Protein AF-A0A1T3P5A7-F1 (afdb_monomer)

InterPro domains:
  IPR002347 Short-chain dehydrogenase/reductase SDR [PF00106] (8-40)
  IPR036291 NAD(P)-binding domain superfamily [SSF51735] (1-54)

Radius of gyration: 12.43 Å; Cα contacts (8 Å, |Δi|>4): 122; chains: 1; bounding box: 24×27×38 Å

Solvent-accessible surface area (backbone atoms only — not comparable to full-atom values): 4449 Å² total; per-residue (Å²): 128,96,76,84,32,62,88,39,80,45,82,33,63,52,27,76,46,70,66,30,31,52,50,46,51,52,46,28,76,52,36,11,31,26,39,28,36,25,73,68,69,65,100,78,64,81,85,74,76,87,75,73,78,70,70,96,74,62,85,62,63,70,50,97,69,35,53,39,47,55,44,74,100

Structure (mmCIF, N/CA/C/O backbone):
data_AF-A0A1T3P5A7-F1
#
_entry.id   AF-A0A1T3P5A7-F1
#
loop_
_atom_site.group_PDB
_atom_site.id
_atom_site.type_symbol
_atom_site.label_atom_id
_atom_site.label_alt_id
_atom_site.label_comp_id
_atom_site.label_asym_id
_atom_site.label_entity_id
_atom_site.label_seq_id
_atom_site.pdbx_PDB_ins_code
_atom_site.Cartn_x
_atom_site.Cartn_y
_atom_site.Cartn_z
_atom_site.occupancy
_atom_site.B_iso_or_equiv
_atom_site.auth_seq_id
_atom_site.auth_comp_id
_atom_site.auth_asym_id
_atom_site.auth_atom_id
_atom_site.pdbx_PDB_model_num
ATOM 1 N N . MET A 1 1 ? -4.968 -10.885 13.035 1.00 65.00 1 MET A N 1
ATOM 2 C CA . MET A 1 1 ? -4.221 -10.738 14.305 1.00 65.00 1 MET A CA 1
ATOM 3 C C . MET A 1 1 ? -4.403 -9.292 14.686 1.00 65.00 1 MET A C 1
ATOM 5 O O . MET A 1 1 ? -4.192 -8.482 13.804 1.00 65.00 1 MET A O 1
ATOM 9 N N . ASP A 1 2 ? -4.841 -8.956 15.897 1.00 81.44 2 ASP A N 1
ATOM 10 C CA . ASP A 1 2 ? -5.078 -7.543 16.218 1.00 81.44 2 ASP A CA 1
ATOM 11 C C . ASP A 1 2 ? -3.742 -6.789 16.307 1.00 81.44 2 ASP A C 1
ATOM 13 O O . ASP A 1 2 ? -2.937 -7.030 17.205 1.00 81.44 2 ASP A O 1
ATOM 17 N N . LEU A 1 3 ? -3.483 -5.919 15.328 1.00 86.75 3 LEU A N 1
ATOM 18 C CA . LEU A 1 3 ? -2.281 -5.085 15.254 1.00 86.75 3 LEU A CA 1
ATOM 19 C C . LEU A 1 3 ? -2.497 -3.683 15.850 1.00 86.75 3 LEU A C 1
ATOM 21 O O . LEU A 1 3 ? -1.560 -2.882 15.874 1.00 86.75 3 LEU A O 1
ATOM 25 N N . HIS A 1 4 ? -3.706 -3.370 16.337 1.00 91.81 4 HIS A N 1
ATOM 26 C CA . HIS A 1 4 ? -4.050 -2.082 16.944 1.00 91.81 4 HIS A CA 1
ATOM 27 C C . HIS A 1 4 ? -3.679 -0.895 16.027 1.00 91.81 4 HIS A C 1
ATOM 29 O O . HIS A 1 4 ? -3.047 0.082 16.456 1.00 91.81 4 HIS A O 1
ATOM 35 N N . LEU A 1 5 ? -4.000 -1.000 14.730 1.00 89.19 5 LEU A N 1
ATOM 36 C CA . LEU A 1 5 ? -3.660 0.013 13.717 1.00 89.19 5 LEU A CA 1
ATOM 37 C C . LEU A 1 5 ? -4.795 0.995 13.414 1.00 89.19 5 LEU A C 1
ATOM 39 O O . LEU A 1 5 ? -4.579 1.964 12.684 1.00 89.19 5 LEU A O 1
ATOM 43 N N . ASN A 1 6 ? -5.968 0.784 14.010 1.00 88.81 6 ASN A N 1
ATOM 44 C CA . ASN A 1 6 ? -7.122 1.648 13.821 1.00 88.81 6 ASN A CA 1
ATOM 45 C C . ASN A 1 6 ? -6.799 3.114 14.166 1.00 88.81 6 ASN A C 1
ATOM 47 O O . ASN A 1 6 ? -6.201 3.408 15.203 1.00 88.81 6 ASN A O 1
ATOM 51 N N . GLY A 1 7 ? -7.179 4.031 13.275 1.00 84.69 7 GLY A N 1
ATOM 52 C CA . GLY A 1 7 ? -6.942 5.471 13.426 1.00 84.69 7 GLY A CA 1
ATOM 53 C C . GLY A 1 7 ? -5.495 5.932 13.200 1.00 84.69 7 GLY A C 1
ATOM 54 O O . GLY A 1 7 ? -5.217 7.124 13.326 1.00 84.69 7 GLY A O 1
ATOM 55 N N . LYS A 1 8 ? -4.563 5.034 12.849 1.00 92.12 8 LYS A N 1
ATOM 56 C CA . LYS A 1 8 ? -3.174 5.398 12.520 1.00 92.12 8 LYS A CA 1
ATOM 57 C C . LYS A 1 8 ? -3.007 5.665 11.024 1.00 92.12 8 LYS A C 1
ATOM 59 O O . LYS A 1 8 ? -3.673 5.048 10.192 1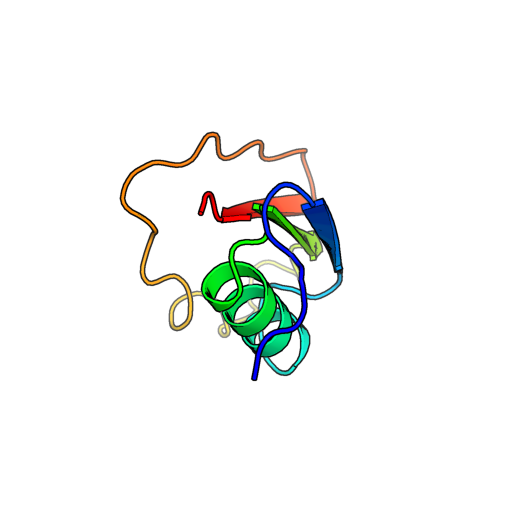.00 92.12 8 LYS A O 1
ATOM 64 N N . VAL A 1 9 ? -2.075 6.558 10.686 1.00 91.50 9 VAL A N 1
ATOM 65 C CA . VAL A 1 9 ? -1.730 6.913 9.300 1.00 91.50 9 VAL A CA 1
ATOM 66 C C . VAL A 1 9 ? -0.338 6.386 8.952 1.00 91.50 9 VAL A C 1
ATOM 68 O O . VAL A 1 9 ? 0.618 6.646 9.680 1.00 91.50 9 VAL A O 1
ATOM 71 N N . PHE A 1 10 ? -0.210 5.680 7.826 1.00 90.56 10 PHE A N 1
ATOM 72 C CA . PHE A 1 10 ? 1.051 5.103 7.350 1.00 90.56 10 PHE A CA 1
ATOM 73 C C . PHE A 1 10 ? 1.432 5.625 5.968 1.00 90.56 10 PHE A C 1
ATOM 75 O O . PHE A 1 10 ? 0.611 5.620 5.054 1.00 90.56 10 PHE A O 1
ATOM 82 N N . LEU A 1 11 ? 2.702 5.996 5.791 1.00 91.44 11 LEU A N 1
ATOM 83 C CA . LEU A 1 11 ? 3.299 6.265 4.483 1.00 91.44 11 LEU A CA 1
ATOM 84 C C . LEU A 1 11 ? 4.062 5.025 4.005 1.00 91.44 11 LEU A C 1
ATOM 86 O O . LEU A 1 11 ? 5.024 4.603 4.644 1.00 91.44 11 LEU A O 1
ATOM 90 N N . VAL A 1 12 ? 3.664 4.465 2.864 1.00 87.56 12 VAL A N 1
ATOM 91 C CA . VAL A 1 12 ? 4.323 3.302 2.256 1.00 87.56 12 VAL A CA 1
ATOM 92 C C . VAL A 1 12 ? 5.019 3.725 0.968 1.00 87.56 12 VAL A C 1
ATOM 94 O O . VAL A 1 12 ? 4.371 4.079 -0.017 1.00 87.56 12 VAL A O 1
ATOM 97 N N . THR A 1 13 ? 6.349 3.669 0.950 1.00 89.19 13 THR A N 1
ATOM 98 C CA . THR A 1 13 ? 7.144 3.920 -0.259 1.00 89.19 13 THR A CA 1
ATOM 99 C C . THR A 1 13 ? 7.204 2.668 -1.141 1.00 89.19 13 THR A C 1
ATOM 101 O O . THR A 1 13 ? 7.042 1.540 -0.677 1.00 89.19 13 THR A O 1
ATOM 104 N N . GLY A 1 14 ? 7.368 2.844 -2.456 1.00 86.50 14 GLY A N 1
ATOM 105 C CA . GLY A 1 14 ? 7.350 1.719 -3.398 1.00 86.50 14 GLY A CA 1
ATOM 106 C C . GLY A 1 14 ? 5.987 1.014 -3.490 1.00 86.50 14 GLY A C 1
ATOM 107 O O . GLY A 1 14 ? 5.913 -0.122 -3.955 1.00 86.50 14 GLY A O 1
ATOM 108 N N . ALA A 1 15 ? 4.897 1.681 -3.092 1.00 87.69 15 ALA A N 1
ATOM 109 C CA . ALA A 1 15 ? 3.552 1.102 -2.982 1.00 87.69 15 ALA A CA 1
ATOM 110 C C . ALA A 1 15 ? 2.878 0.738 -4.321 1.00 87.69 15 ALA A C 1
ATOM 112 O O . ALA A 1 15 ? 1.738 0.280 -4.346 1.00 87.69 15 ALA A O 1
ATOM 113 N N . PHE A 1 16 ? 3.564 0.923 -5.450 1.00 82.12 16 PHE A N 1
ATOM 114 C CA . PHE A 1 16 ? 3.013 0.617 -6.769 1.00 82.12 16 PHE A CA 1
ATOM 115 C C . PHE A 1 16 ? 2.836 -0.889 -7.000 1.00 82.12 16 PHE A C 1
ATOM 117 O O . PHE A 1 16 ? 1.936 -1.327 -7.718 1.00 82.12 16 PHE A O 1
ATOM 124 N N . ALA A 1 17 ? 3.737 -1.690 -6.432 1.00 79.94 17 ALA A N 1
ATOM 125 C CA . ALA A 1 17 ? 3.895 -3.089 -6.783 1.00 79.94 17 ALA A CA 1
ATOM 126 C C . ALA A 1 17 ? 4.643 -3.885 -5.708 1.00 79.94 17 ALA A C 1
ATOM 128 O O . ALA A 1 17 ? 5.315 -3.323 -4.847 1.00 79.94 17 ALA A O 1
ATOM 129 N N . GLY A 1 18 ? 4.577 -5.215 -5.822 1.00 87.12 18 GLY A N 1
ATOM 130 C CA . GLY A 1 18 ? 5.371 -6.126 -5.001 1.00 87.12 18 GLY A CA 1
ATOM 131 C C . GLY A 1 18 ? 5.065 -5.964 -3.516 1.00 87.12 18 GLY A C 1
ATOM 132 O O . GLY A 1 18 ? 3.906 -5.806 -3.136 1.00 87.12 18 GLY A O 1
ATOM 133 N N . ILE A 1 19 ? 6.120 -5.984 -2.702 1.00 90.75 19 ILE A N 1
ATOM 134 C CA . ILE A 1 19 ? 6.019 -5.921 -1.242 1.00 90.75 19 ILE A CA 1
ATOM 135 C C . ILE A 1 19 ? 5.333 -4.628 -0.799 1.00 90.75 19 ILE A C 1
ATOM 137 O O . ILE A 1 19 ? 4.390 -4.704 -0.029 1.00 90.75 19 ILE A O 1
ATOM 141 N N . GLY A 1 20 ? 5.699 -3.466 -1.350 1.00 89.94 20 GLY A N 1
ATOM 142 C CA . GLY A 1 20 ? 5.078 -2.193 -0.961 1.00 89.94 20 GLY A CA 1
ATOM 143 C C . GLY A 1 20 ? 3.560 -2.180 -1.177 1.00 89.94 20 GLY A C 1
ATOM 144 O O . GLY A 1 20 ? 2.811 -1.732 -0.313 1.00 89.94 20 GLY A O 1
ATOM 145 N N . ALA A 1 21 ? 3.085 -2.737 -2.296 1.00 87.50 21 ALA A N 1
ATOM 146 C CA . ALA A 1 21 ? 1.648 -2.860 -2.549 1.00 87.50 21 ALA A CA 1
ATOM 147 C C . ALA A 1 21 ? 0.962 -3.857 -1.597 1.00 87.50 21 ALA A C 1
ATOM 149 O O . ALA A 1 21 ? -0.151 -3.599 -1.142 1.00 87.50 21 ALA A O 1
ATOM 150 N N . ALA A 1 22 ? 1.606 -4.990 -1.298 1.00 91.88 22 ALA A N 1
ATOM 151 C CA . ALA A 1 22 ? 1.076 -5.979 -0.360 1.00 91.88 22 ALA A CA 1
ATOM 152 C C . ALA A 1 22 ? 1.008 -5.422 1.072 1.00 91.88 22 ALA A C 1
ATOM 154 O O . ALA A 1 22 ? -0.025 -5.542 1.725 1.00 91.88 22 ALA A O 1
ATOM 155 N N . THR A 1 23 ? 2.059 -4.732 1.517 1.00 93.19 23 THR A N 1
ATOM 156 C CA . THR A 1 23 ? 2.124 -4.057 2.816 1.00 93.19 23 THR A CA 1
ATOM 157 C C . THR A 1 23 ? 1.029 -3.006 2.949 1.00 93.19 23 THR A C 1
ATOM 159 O O . THR A 1 23 ? 0.315 -3.004 3.946 1.00 93.19 23 THR A O 1
ATOM 162 N N . ALA A 1 24 ? 0.837 -2.151 1.938 1.00 91.38 24 ALA A N 1
ATOM 163 C CA . ALA A 1 24 ? -0.208 -1.129 1.969 1.00 91.38 24 ALA A CA 1
ATOM 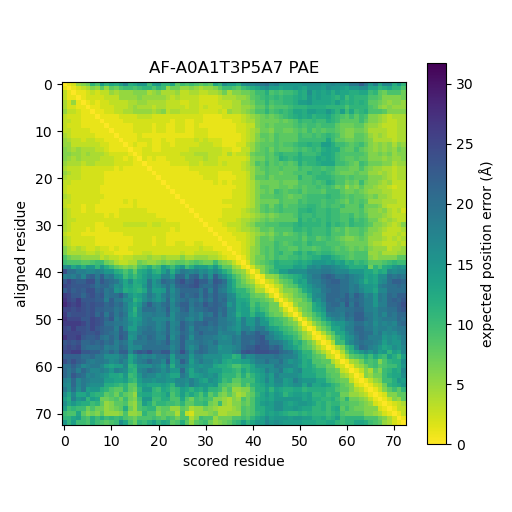164 C C . ALA A 1 24 ? -1.617 -1.730 2.115 1.00 91.38 24 ALA A C 1
ATOM 166 O O . ALA A 1 24 ? -2.434 -1.215 2.873 1.00 91.38 24 ALA A O 1
ATOM 167 N N . ARG A 1 25 ? -1.890 -2.847 1.425 1.00 90.06 25 ARG A N 1
ATOM 168 C CA . ARG A 1 25 ? -3.168 -3.566 1.531 1.00 90.06 25 ARG A CA 1
ATOM 169 C C . ARG A 1 25 ? -3.371 -4.190 2.908 1.00 90.06 25 ARG A C 1
ATOM 171 O O . ARG A 1 25 ? -4.468 -4.099 3.439 1.00 90.06 25 ARG A O 1
ATOM 178 N N . LEU A 1 26 ? -2.332 -4.808 3.470 1.00 92.88 26 LEU A N 1
ATOM 179 C CA . LEU A 1 26 ? -2.412 -5.446 4.783 1.00 92.88 26 LEU A CA 1
ATOM 180 C C . LEU A 1 26 ? -2.617 -4.405 5.890 1.00 92.88 26 LEU A C 1
ATOM 182 O O . LEU A 1 26 ? -3.512 -4.568 6.704 1.00 92.88 26 LEU A O 1
ATOM 186 N N . LEU A 1 27 ? -1.869 -3.298 5.870 1.00 91.44 27 LEU A N 1
ATOM 187 C CA . LEU A 1 27 ? -2.053 -2.193 6.821 1.00 91.44 27 LEU A CA 1
ATOM 188 C C . LEU A 1 27 ? -3.480 -1.631 6.777 1.00 91.44 27 LEU A C 1
ATOM 190 O O . LEU A 1 27 ? -4.087 -1.403 7.819 1.00 91.44 27 LEU A O 1
ATOM 194 N N . HIS A 1 28 ? -4.021 -1.434 5.574 1.00 90.06 28 HIS A N 1
ATOM 195 C CA . HIS A 1 28 ? -5.386 -0.951 5.402 1.00 90.06 28 HIS A CA 1
ATOM 196 C C . HIS A 1 28 ? -6.433 -1.952 5.917 1.00 90.06 28 HIS A C 1
ATOM 198 O O . HIS A 1 28 ? -7.351 -1.553 6.626 1.00 90.06 28 HIS A O 1
ATOM 204 N N . ALA A 1 29 ? -6.265 -3.248 5.630 1.00 89.56 29 ALA A N 1
ATOM 205 C CA . ALA A 1 29 ? -7.153 -4.300 6.132 1.00 89.56 29 ALA A CA 1
ATOM 206 C C . ALA A 1 29 ? -7.184 -4.385 7.671 1.00 89.56 29 ALA A C 1
ATOM 208 O O . ALA A 1 29 ? -8.178 -4.820 8.241 1.00 89.56 29 ALA A O 1
ATOM 209 N N . GLU A 1 30 ? -6.122 -3.932 8.336 1.00 90.94 30 GLU A N 1
ATOM 210 C CA . GLU A 1 30 ? -6.007 -3.853 9.798 1.00 90.94 30 GLU A CA 1
ATOM 211 C C . GLU A 1 30 ? -6.531 -2.511 10.370 1.00 90.94 30 GLU A C 1
ATOM 213 O O . GLU A 1 30 ? -6.296 -2.181 11.534 1.00 90.94 30 GLU A O 1
ATOM 218 N N . GLY A 1 31 ? -7.243 -1.714 9.561 1.00 88.38 31 GLY A N 1
ATOM 219 C CA . GLY A 1 31 ? -7.917 -0.476 9.976 1.00 88.38 31 GLY A CA 1
ATOM 220 C C . GLY A 1 31 ? -7.063 0.792 9.887 1.00 88.38 31 GLY A C 1
ATOM 221 O O . GLY A 1 31 ? -7.474 1.852 10.365 1.00 88.38 31 GLY A O 1
ATOM 222 N N . ALA A 1 32 ? -5.872 0.718 9.290 1.00 89.62 32 ALA A N 1
ATOM 223 C CA . ALA A 1 32 ? -5.030 1.891 9.107 1.00 89.62 32 ALA A CA 1
ATOM 224 C C . ALA A 1 32 ? -5.472 2.745 7.907 1.00 89.62 32 ALA A C 1
ATOM 226 O O . ALA A 1 32 ? -5.910 2.238 6.874 1.00 89.62 32 ALA A O 1
ATOM 227 N N . THR A 1 33 ? -5.236 4.053 7.996 1.00 88.75 33 THR A N 1
ATOM 228 C CA . THR A 1 33 ? -5.212 4.927 6.817 1.00 88.75 33 THR A CA 1
ATOM 229 C C . THR A 1 33 ? -3.838 4.829 6.164 1.00 88.75 33 THR A C 1
ATOM 231 O O . THR A 1 33 ? -2.818 5.014 6.830 1.00 88.75 33 THR A O 1
ATOM 234 N N . VAL A 1 34 ? -3.775 4.557 4.861 1.00 86.88 34 VAL A N 1
ATOM 235 C CA . VAL A 1 34 ? -2.496 4.329 4.173 1.00 86.88 34 VAL A CA 1
ATOM 236 C C . VAL A 1 34 ? -2.326 5.284 3.004 1.00 86.88 34 VAL A C 1
ATOM 238 O O . VAL A 1 34 ? -3.167 5.345 2.114 1.00 86.88 34 VAL A O 1
ATOM 241 N N . VAL A 1 35 ? -1.196 5.983 2.972 1.00 88.88 35 VAL A N 1
ATOM 242 C CA . VAL A 1 35 ? -0.730 6.788 1.844 1.00 88.88 35 VAL A CA 1
ATOM 243 C C . VAL A 1 35 ? 0.391 6.022 1.150 1.00 88.88 35 VAL A C 1
ATOM 245 O O . VAL A 1 35 ? 1.473 5.835 1.698 1.00 88.88 35 VAL A O 1
ATOM 248 N N . GLY A 1 36 ? 0.150 5.552 -0.067 1.00 86.81 36 GLY A N 1
ATOM 249 C CA . GLY A 1 36 ? 1.179 4.960 -0.915 1.00 86.81 36 GLY A CA 1
ATOM 250 C C . GLY A 1 36 ? 1.909 6.034 -1.713 1.00 86.81 36 GLY A C 1
ATOM 251 O O . GLY A 1 36 ? 1.253 6.879 -2.310 1.00 86.81 36 GLY A O 1
ATOM 252 N N . ALA A 1 37 ? 3.239 5.980 -1.774 1.00 84.06 37 ALA A N 1
ATOM 253 C CA . ALA A 1 37 ? 4.068 6.831 -2.623 1.00 84.06 37 ALA A CA 1
ATOM 254 C C . ALA A 1 37 ? 4.996 5.978 -3.493 1.00 84.06 37 ALA A C 1
ATOM 256 O O . ALA A 1 37 ? 5.727 5.110 -3.009 1.00 84.06 37 ALA A O 1
ATOM 257 N N . ALA A 1 38 ? 4.991 6.226 -4.798 1.00 78.50 38 ALA A N 1
ATOM 258 C CA . ALA A 1 38 ? 5.929 5.599 -5.715 1.00 78.50 38 ALA A CA 1
ATOM 259 C C . ALA A 1 38 ? 6.339 6.568 -6.823 1.00 78.50 38 ALA A C 1
ATOM 261 O O . ALA A 1 38 ? 5.524 7.341 -7.330 1.00 78.50 38 ALA A O 1
ATOM 262 N N . ALA A 1 39 ? 7.610 6.494 -7.214 1.00 75.06 39 ALA A N 1
ATOM 263 C CA . ALA A 1 39 ? 8.104 7.220 -8.371 1.00 75.06 39 ALA A CA 1
ATOM 264 C C . ALA A 1 39 ? 7.442 6.670 -9.639 1.00 75.06 39 ALA A C 1
ATOM 266 O O . ALA A 1 39 ? 7.420 5.453 -9.864 1.00 75.06 39 ALA A O 1
ATOM 267 N N . ALA A 1 40 ? 6.928 7.568 -10.479 1.00 64.75 40 ALA A N 1
ATOM 268 C CA . ALA A 1 40 ? 6.529 7.206 -11.829 1.00 64.75 40 ALA A CA 1
ATOM 269 C C . ALA A 1 40 ? 7.798 6.844 -12.614 1.00 6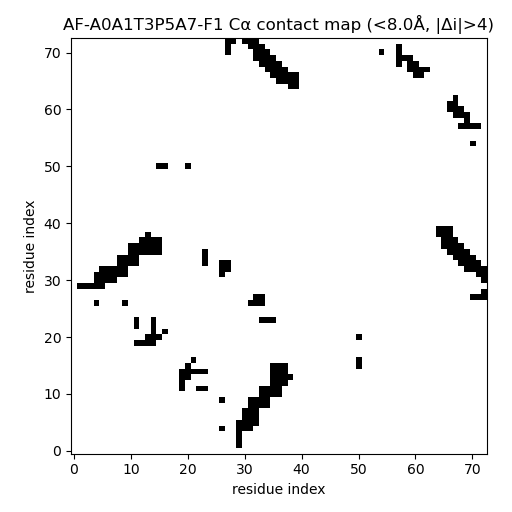4.75 40 ALA A C 1
ATOM 271 O O . ALA A 1 40 ? 8.587 7.714 -12.979 1.00 64.75 40 ALA A O 1
ATOM 272 N N . ARG A 1 41 ? 8.040 5.546 -12.828 1.00 62.94 41 ARG A N 1
ATOM 273 C CA . ARG A 1 41 ? 9.125 5.109 -13.714 1.00 62.94 41 ARG A CA 1
ATOM 274 C C . ARG A 1 41 ? 8.770 5.472 -15.160 1.00 62.94 41 ARG A C 1
ATOM 276 O O . ARG A 1 41 ? 7.595 5.612 -15.495 1.00 62.94 41 ARG A O 1
ATOM 283 N N . HIS A 1 42 ? 9.813 5.6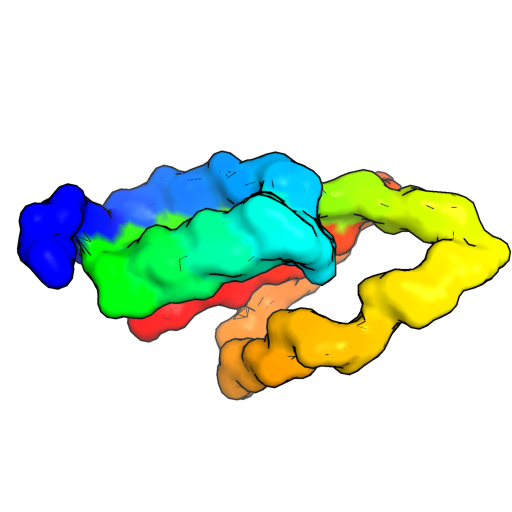60 -15.966 1.00 52.44 42 HIS A N 1
ATOM 284 C CA . HIS A 1 42 ? 9.820 6.125 -17.358 1.00 52.44 42 HIS A CA 1
ATOM 285 C C . HIS A 1 42 ? 8.603 5.664 -18.204 1.00 52.44 42 HIS A C 1
ATOM 287 O O . HIS A 1 42 ? 8.136 4.532 -18.019 1.00 52.44 42 HIS A O 1
ATOM 293 N N . PRO A 1 43 ? 8.092 6.484 -19.152 1.00 48.19 43 PRO A N 1
ATOM 294 C CA . PRO A 1 43 ? 6.962 6.123 -20.009 1.00 48.19 43 PRO A CA 1
ATOM 295 C C . PRO A 1 43 ? 7.322 4.888 -20.850 1.00 48.19 43 PRO A C 1
ATOM 297 O O . PRO A 1 43 ? 8.014 4.982 -21.855 1.00 48.19 43 PRO A O 1
ATOM 300 N N . GLY A 1 44 ? 6.912 3.703 -20.397 1.00 54.31 44 GLY A N 1
ATOM 301 C CA . GLY A 1 44 ? 7.318 2.425 -20.993 1.00 54.31 44 GLY A CA 1
ATOM 302 C C . GLY A 1 44 ? 7.282 1.241 -20.026 1.00 54.31 44 GLY A C 1
ATOM 303 O O . GLY A 1 44 ? 7.207 0.095 -20.467 1.00 54.31 44 GLY A O 1
ATOM 304 N N . ASP A 1 45 ? 7.256 1.489 -18.712 1.00 56.00 45 ASP A N 1
ATOM 305 C CA . ASP A 1 45 ? 7.137 0.422 -17.716 1.00 56.00 45 ASP A CA 1
ATOM 306 C C . ASP A 1 45 ? 5.725 -0.216 -17.754 1.00 56.00 45 ASP A C 1
ATOM 308 O O . 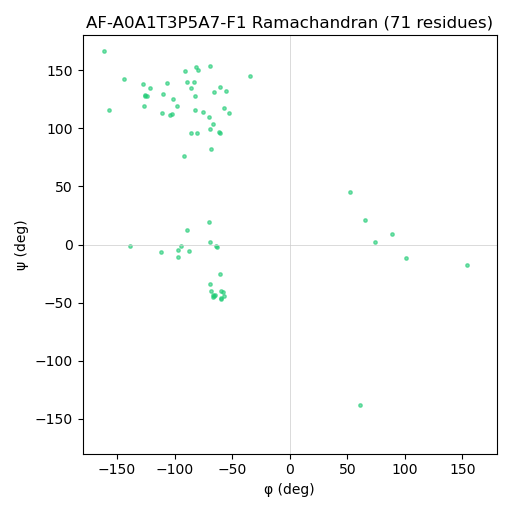ASP A 1 45 ? 4.738 0.315 -17.233 1.00 56.00 45 ASP A O 1
ATOM 312 N N . ARG A 1 46 ? 5.610 -1.374 -18.426 1.00 54.25 46 ARG A N 1
ATOM 313 C CA . ARG A 1 46 ? 4.370 -2.157 -18.634 1.00 54.25 46 ARG A CA 1
ATOM 314 C C . ARG A 1 46 ? 3.748 -2.703 -17.347 1.00 54.25 46 ARG A C 1
ATOM 316 O O . ARG A 1 46 ? 2.664 -3.286 -17.398 1.00 54.25 46 ARG A O 1
ATOM 323 N N . ARG A 1 47 ? 4.347 -2.479 -16.177 1.00 56.94 47 ARG A N 1
ATOM 324 C CA . ARG A 1 47 ? 3.822 -2.909 -14.869 1.00 56.94 47 ARG A CA 1
ATOM 325 C C . ARG A 1 47 ? 2.568 -2.132 -14.407 1.00 56.94 47 ARG A C 1
ATOM 327 O O . ARG A 1 47 ? 2.245 -2.137 -13.223 1.00 56.94 47 ARG A O 1
ATOM 334 N N . ARG A 1 48 ? 1.853 -1.461 -15.324 1.00 57.28 48 ARG A N 1
ATOM 335 C CA . ARG A 1 48 ? 0.984 -0.299 -15.055 1.00 57.28 48 ARG A CA 1
ATOM 336 C C . ARG A 1 48 ? -0.477 -0.565 -14.649 1.00 57.28 48 ARG A C 1
ATOM 338 O O . ARG A 1 48 ? -1.163 0.405 -14.360 1.00 57.28 48 ARG A O 1
ATOM 345 N N . ARG A 1 49 ? -1.043 -1.779 -14.618 1.00 51.09 49 ARG A N 1
ATOM 346 C CA . ARG A 1 49 ? -2.529 -1.871 -14.486 1.00 51.09 49 ARG A CA 1
ATOM 347 C C . ARG A 1 49 ? -3.152 -2.923 -13.572 1.00 51.09 49 ARG A C 1
ATOM 349 O O . ARG A 1 49 ? -4.369 -2.921 -13.457 1.00 51.09 49 ARG A O 1
ATOM 356 N N . ARG A 1 50 ? -2.400 -3.794 -12.895 1.00 48.69 50 ARG A N 1
ATOM 357 C CA . ARG A 1 50 ? -3.030 -4.959 -12.230 1.00 48.69 50 ARG A CA 1
ATOM 358 C C . ARG A 1 50 ? -3.347 -4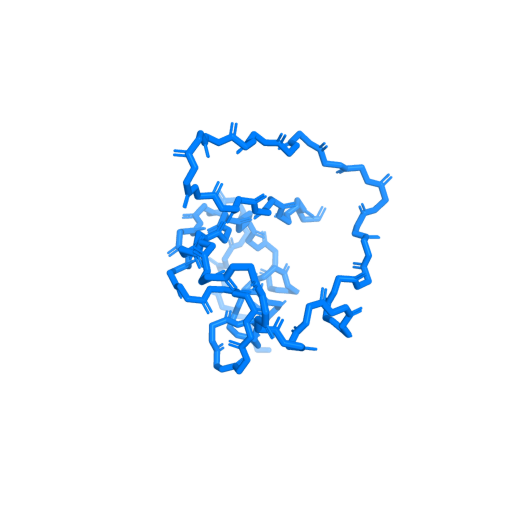.828 -10.736 1.00 48.69 50 ARG A C 1
ATOM 360 O O . ARG A 1 50 ? -4.062 -5.682 -10.235 1.00 48.69 50 ARG A O 1
ATOM 367 N N . SER A 1 51 ? -2.871 -3.801 -10.024 1.00 47.88 51 SER A N 1
ATOM 368 C CA . SER A 1 51 ? -3.015 -3.763 -8.552 1.00 47.88 51 SER A CA 1
ATOM 369 C C . SER A 1 51 ? -3.949 -2.683 -7.995 1.00 47.88 51 SER A C 1
ATOM 371 O O . SER A 1 51 ? -4.242 -2.697 -6.802 1.00 47.88 51 SER A O 1
ATOM 373 N N . ALA A 1 52 ? -4.465 -1.777 -8.824 1.00 49.94 52 ALA A N 1
ATOM 374 C CA . ALA A 1 52 ? -5.509 -0.851 -8.399 1.00 49.94 52 ALA A CA 1
ATOM 375 C C . ALA A 1 52 ? -6.878 -1.465 -8.716 1.00 49.94 52 ALA A C 1
ATOM 377 O O . ALA A 1 52 ? -7.533 -1.082 -9.681 1.00 49.94 52 ALA A O 1
ATOM 378 N N . SER A 1 53 ? -7.319 -2.431 -7.906 1.00 43.31 53 SER A N 1
ATOM 379 C CA . SER A 1 53 ? -8.746 -2.482 -7.588 1.00 43.31 53 SER A CA 1
ATOM 380 C C . SER A 1 53 ? -9.032 -1.154 -6.893 1.00 43.31 53 SER A C 1
ATOM 382 O O . SER A 1 53 ? -8.654 -0.974 -5.738 1.00 43.31 53 SER A O 1
ATOM 384 N N . ALA A 1 54 ? -9.507 -0.176 -7.663 1.00 42.69 54 ALA A N 1
ATOM 385 C CA . ALA A 1 54 ? -9.701 1.183 -7.194 1.00 42.69 54 ALA A CA 1
ATOM 386 C C . ALA A 1 54 ? -10.637 1.157 -5.974 1.00 42.69 54 ALA A C 1
ATOM 388 O O . ALA A 1 54 ? -11.779 0.716 -6.124 1.00 42.69 54 ALA A O 1
ATOM 389 N N . PRO A 1 55 ? -10.182 1.588 -4.781 1.00 42.50 55 PRO A N 1
ATOM 390 C CA . PRO A 1 55 ? -11.106 1.857 -3.694 1.00 42.50 55 PRO A CA 1
ATOM 391 C C . PRO A 1 55 ? -12.057 2.955 -4.173 1.00 42.50 55 PRO A C 1
ATOM 393 O O . PRO A 1 55 ? -11.647 3.913 -4.832 1.00 42.50 55 PRO A O 1
ATOM 396 N N . THR A 1 56 ? -13.345 2.765 -3.912 1.00 39.19 56 THR A N 1
ATOM 397 C CA . THR A 1 56 ? -14.460 3.430 -4.594 1.00 39.19 56 THR A CA 1
ATOM 398 C C . THR A 1 56 ? -14.527 4.945 -4.432 1.00 39.19 56 THR A C 1
ATOM 400 O O . THR A 1 56 ? -15.387 5.545 -5.066 1.00 39.19 56 THR A O 1
ATOM 403 N N . ARG A 1 57 ? -13.642 5.598 -3.667 1.00 45.47 57 ARG A N 1
ATOM 404 C CA . ARG A 1 57 ? -13.499 7.065 -3.605 1.00 45.47 57 ARG A CA 1
ATOM 405 C C . ARG A 1 57 ? -12.089 7.438 -3.116 1.00 45.47 57 ARG A C 1
ATOM 407 O O . ARG A 1 57 ? -11.798 7.135 -1.964 1.00 45.47 57 ARG A O 1
ATOM 414 N N . PRO A 1 58 ? -11.222 8.104 -3.909 1.00 48.12 58 PRO A N 1
ATOM 415 C CA . PRO A 1 58 ? -10.023 8.696 -3.320 1.00 48.12 58 PRO A CA 1
ATOM 416 C C . PRO A 1 58 ? -9.836 10.177 -3.664 1.00 48.12 58 PRO A C 1
ATOM 418 O O . PRO A 1 58 ? -9.942 10.602 -4.814 1.00 48.12 58 PRO A O 1
ATOM 421 N N . HIS A 1 59 ? -9.428 10.942 -2.652 1.00 41.72 59 HIS A N 1
ATOM 422 C CA . HIS A 1 59 ? -8.647 12.161 -2.839 1.00 41.72 59 HIS A CA 1
ATOM 423 C C . HIS A 1 59 ? -7.257 11.754 -3.352 1.00 41.72 59 HIS A C 1
ATOM 425 O O . HIS A 1 59 ? -6.313 11.567 -2.587 1.00 41.72 59 HIS A O 1
ATOM 431 N N . LEU A 1 60 ? -7.151 11.517 -4.659 1.00 46.75 60 LEU A N 1
ATOM 432 C CA . LEU A 1 60 ? -5.893 11.182 -5.316 1.00 46.75 60 LEU A CA 1
ATOM 433 C C . LEU A 1 60 ? -5.105 12.482 -5.553 1.00 46.75 60 LEU A C 1
ATOM 435 O O . LEU A 1 60 ? -5.341 13.182 -6.535 1.00 46.75 60 LEU A O 1
ATOM 439 N N . HIS A 1 61 ? -4.177 12.830 -4.662 1.00 48.62 61 HIS A N 1
ATOM 440 C CA . HIS A 1 61 ? -3.273 13.961 -4.894 1.00 48.62 61 HIS A CA 1
ATOM 441 C C . HIS A 1 61 ? -2.056 13.498 -5.704 1.00 48.62 61 HIS A C 1
ATOM 443 O O . HIS A 1 61 ? -1.084 12.977 -5.154 1.00 48.62 61 HIS A O 1
ATOM 449 N N . LEU A 1 62 ? -2.091 13.679 -7.027 1.00 44.88 62 LEU A N 1
ATOM 450 C CA . LEU A 1 62 ? -0.875 13.583 -7.836 1.00 44.88 62 LEU A CA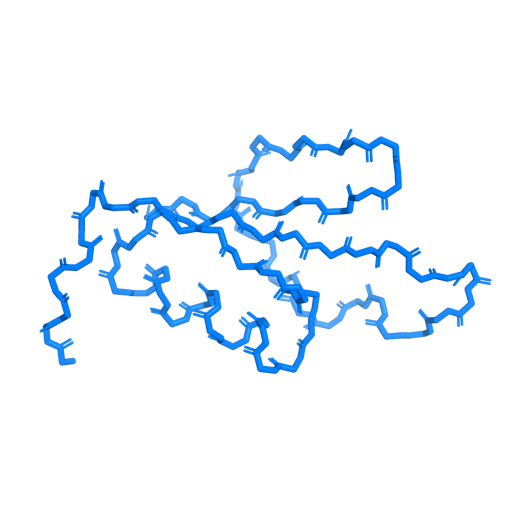 1
ATOM 451 C C . LEU A 1 62 ? -0.033 14.846 -7.635 1.00 44.88 62 LEU A C 1
ATOM 453 O O . LEU A 1 62 ? -0.417 15.926 -8.077 1.00 44.88 62 LEU A O 1
ATOM 457 N N . PHE A 1 63 ? 1.143 14.693 -7.029 1.00 44.69 63 PHE A N 1
ATOM 458 C CA . PHE A 1 63 ? 2.222 15.664 -7.192 1.00 44.69 63 PHE A CA 1
ATOM 459 C C . PHE A 1 63 ? 2.973 15.329 -8.492 1.00 44.69 63 PHE A C 1
ATOM 461 O O . PHE A 1 63 ? 3.176 14.142 -8.772 1.00 44.69 63 PHE A O 1
ATOM 468 N N . PRO A 1 64 ? 3.396 16.312 -9.308 1.00 44.34 64 PRO A N 1
ATOM 469 C CA . PRO A 1 64 ? 4.164 16.042 -10.523 1.00 44.34 64 PRO A CA 1
ATOM 470 C C . PRO A 1 64 ? 5.388 15.161 -10.209 1.00 44.34 64 PRO A C 1
ATOM 472 O O . PRO A 1 64 ? 6.284 15.575 -9.482 1.00 44.34 64 PRO A O 1
ATOM 475 N N . GLY A 1 65 ? 5.400 13.920 -10.713 1.00 53.34 65 GLY A N 1
ATOM 476 C CA . GLY A 1 65 ? 6.478 12.939 -10.498 1.00 53.34 65 GLY A CA 1
ATOM 477 C C . GLY A 1 65 ? 6.223 11.851 -9.439 1.00 53.34 65 GLY A C 1
ATOM 478 O O . GLY A 1 65 ? 6.949 10.854 -9.421 1.00 53.34 65 GLY A O 1
ATOM 479 N N . VAL A 1 66 ? 5.173 11.964 -8.614 1.00 53.91 66 VAL A N 1
ATOM 480 C CA . VAL A 1 66 ? 4.823 10.968 -7.581 1.00 53.91 66 VAL A CA 1
ATOM 481 C C . VAL A 1 66 ? 3.372 10.529 -7.749 1.00 53.91 66 VAL A C 1
ATOM 483 O O . VAL A 1 66 ? 2.445 11.331 -7.632 1.00 53.91 66 VAL A O 1
ATOM 486 N N . LEU A 1 67 ? 3.158 9.235 -7.997 1.00 58.16 67 LEU A N 1
ATOM 487 C CA . LEU A 1 67 ? 1.816 8.666 -7.924 1.00 58.16 67 LEU A CA 1
ATOM 488 C C . LEU A 1 67 ? 1.518 8.361 -6.455 1.00 58.16 67 LEU A C 1
ATOM 490 O O . LEU A 1 67 ? 2.201 7.520 -5.860 1.00 58.16 67 LEU A O 1
ATOM 494 N N . SER A 1 68 ? 0.517 9.041 -5.891 1.00 56.25 68 SER A N 1
ATOM 495 C CA . SER A 1 68 ? 0.013 8.740 -4.554 1.00 56.25 68 SER A CA 1
ATOM 496 C C . SER A 1 68 ? -1.346 8.042 -4.614 1.00 56.25 68 SER A C 1
ATOM 498 O O . SER A 1 68 ? -2.191 8.387 -5.439 1.00 56.25 68 SER A O 1
ATOM 500 N N . CYS A 1 69 ? -1.542 7.037 -3.761 1.00 59.50 69 CYS A N 1
ATOM 501 C CA . CYS A 1 69 ? -2.834 6.382 -3.551 1.00 59.50 69 CYS A CA 1
ATOM 502 C C . CYS A 1 69 ? -3.156 6.424 -2.061 1.00 59.50 69 CYS A C 1
ATOM 504 O O . CYS A 1 69 ? -2.336 5.986 -1.258 1.00 59.50 69 CYS A O 1
ATOM 506 N N . VAL A 1 70 ? -4.343 6.908 -1.701 1.00 62.28 70 VAL A N 1
ATOM 507 C CA . VAL A 1 70 ? -4.835 6.867 -0.319 1.00 62.28 70 VAL A CA 1
ATOM 508 C C . VAL A 1 70 ? -5.836 5.724 -0.191 1.00 62.28 70 VAL A C 1
ATOM 510 O O . VAL A 1 70 ? -6.791 5.658 -0.966 1.00 62.28 70 VAL A O 1
ATOM 513 N N . LEU A 1 71 ? -5.605 4.820 0.761 1.00 65.62 71 LEU A N 1
ATOM 514 C CA . LEU A 1 71 ? -6.569 3.810 1.190 1.00 65.62 71 LEU A CA 1
ATOM 515 C C . LEU A 1 71 ? -7.174 4.299 2.511 1.00 65.62 71 LEU A C 1
ATOM 517 O O . LEU A 1 71 ? -6.461 4.424 3.509 1.00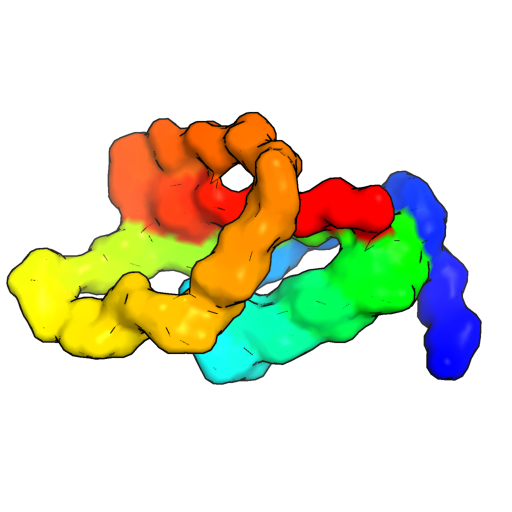 65.62 71 LEU A O 1
ATOM 521 N N . ALA A 1 72 ? -8.461 4.636 2.477 1.00 60.50 72 ALA A N 1
ATOM 522 C CA . ALA A 1 72 ? -9.246 4.983 3.657 1.00 60.50 72 ALA A CA 1
ATOM 523 C C . ALA A 1 72 ? -9.863 3.701 4.240 1.00 60.50 72 ALA A C 1
ATOM 525 O O . ALA A 1 72 ? -10.260 2.877 3.417 1.00 60.50 72 ALA A O 1
ATOM 526 N N . PRO A 1 73 ? -9.908 3.542 5.580 1.00 58.19 73 PRO A N 1
ATOM 527 C CA . PRO A 1 73 ? -10.405 2.351 6.282 1.00 58.19 73 PRO A CA 1
ATOM 528 C C . PRO A 1 73 ? -11.822 1.939 5.866 1.00 58.19 73 PRO A C 1
ATOM 530 O O . PRO A 1 73 ? -12.640 2.835 5.554 1.00 58.19 73 PRO A O 1
#

pLDDT: mean 70.89, std 18.79, range [39.19, 93.19]

Nearest PDB structures (foldseek):
  5f1p-assembly1_A  TM=9.974E-01  e=2.435E-02  Streptomyces platensis subsp. rosaceus
  3f5s-assembly1_A  TM=9.398E-01  e=3.418E-02  Shigella flexneri
  3f1l-assembly1_B  TM=9.604E-01  e=5.497E-02  Escherichia coli K-12
  3gy0-assembly1_A-2  TM=9.578E-01  e=6.738E-02  Shigella flexneri
  2fwm-assembly1_X  TM=9.336E-01  e=1.012E-01  Escherichia coli

Foldseek 3Di:
DQPVQAPAEEEFEPCLDDPSVVVQVVSVVNHHKYKYKYFDPDPPPPSHDDRCPPDPDDPFDDDVGIGIDIRHD

Sequ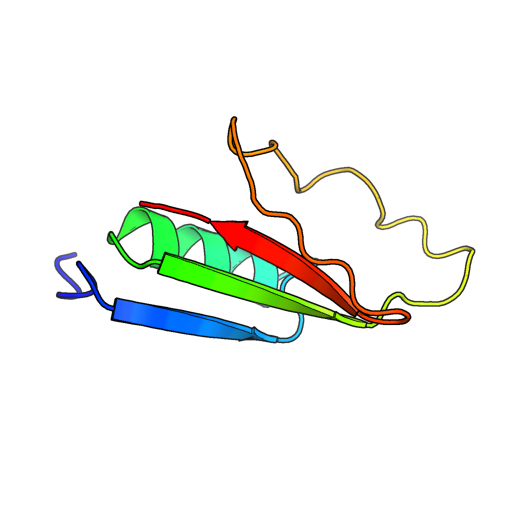ence (73 aa):
MDLHLNGKVFLVTGAFAGIGAATARLLHAEGATVVGAAAARHPGDRRRRRSASAPTRPHLHLFPGVLSCVLAP

Secondary structure (DSSP, 8-state):
-----TT-EEEEETTTSHHHHHHHHHHHHTT-EEEEEEE---TT-S--SSS----S------BTTEEEEEE--

Organism: NCBI:txid159449

Mean predicted aligned error: 9.4 Å